Protein AF-T1BXT5-F1 (afdb_monomer)

Nearest PDB structures (foldseek):
  8a5g-assembly1_A  TM=6.704E-01  e=3.933E-02  Deinococcus radiodurans R1 = ATCC 13939 = DSM 20539

Sequence (93 aa):
WHRVPTGELRIPLDLHVYWIAYHLGLTRRRTRTWATVEEVTEALRRIDPVDPVRFDFVLCHTGISGDCPKRRDLSVCGPCAVRPDCRLWRGAR

Secondary structure (DSSP, 8-state):
--SS-GGG------HHHHHHHHHHTS---SS-SHHHHHHHHHHHHTT-SS-STTHHHHHHHHHHHTSS-SS--HHHHSS-TTTTT-HHHH---

Structure (mmCIF, N/CA/C/O backbone):
data_AF-T1BXT5-F1
#
_entry.id   AF-T1BXT5-F1
#
loop_
_atom_site.group_PDB
_atom_site.id
_atom_site.type_symbol
_atom_site.label_atom_id
_atom_site.label_alt_id
_atom_site.label_comp_id
_atom_site.label_asym_id
_atom_site.label_entity_id
_atom_site.label_seq_id
_atom_site.pdbx_PDB_ins_code
_atom_site.Cartn_x
_atom_site.Cartn_y
_atom_site.Cartn_z
_atom_site.occupancy
_atom_site.B_iso_or_equiv
_atom_site.auth_seq_id
_atom_site.auth_comp_id
_atom_site.auth_asym_id
_atom_site.auth_atom_id
_atom_site.pdbx_PDB_model_num
ATOM 1 N N . TRP A 1 1 ? -6.417 -11.786 22.422 1.00 58.00 1 TRP A N 1
ATOM 2 C CA . TRP A 1 1 ? -6.716 -10.570 21.643 1.00 58.00 1 TRP A CA 1
ATOM 3 C C . TRP A 1 1 ? -8.185 -10.585 21.214 1.00 58.00 1 TRP A C 1
ATOM 5 O O . TRP A 1 1 ? -8.475 -11.011 20.112 1.00 58.00 1 TRP A O 1
ATOM 15 N N . HIS A 1 2 ? -9.124 -10.194 22.089 1.00 58.53 2 HIS A N 1
ATOM 16 C CA . HIS A 1 2 ? -10.578 -10.304 21.822 1.00 58.53 2 HIS A CA 1
ATOM 17 C C . HIS A 1 2 ? -11.351 -8.980 21.975 1.00 58.53 2 HIS A C 1
ATOM 19 O O . HIS A 1 2 ? -12.570 -9.005 22.090 1.00 58.53 2 HIS A O 1
ATOM 25 N N . ARG A 1 3 ? -10.674 -7.823 22.045 1.00 77.50 3 ARG A N 1
ATOM 26 C CA . ARG A 1 3 ? -11.332 -6.554 22.423 1.00 77.50 3 ARG A CA 1
ATOM 27 C C . ARG A 1 3 ? -11.458 -5.496 21.331 1.00 77.50 3 ARG A C 1
ATOM 29 O O . ARG A 1 3 ? -12.212 -4.561 21.549 1.00 77.50 3 ARG A O 1
ATOM 36 N N . VAL A 1 4 ? -10.772 -5.621 20.195 1.00 86.25 4 VAL A N 1
ATOM 37 C CA . VAL A 1 4 ? -10.870 -4.634 19.106 1.00 86.25 4 VAL A CA 1
ATOM 38 C C . VAL A 1 4 ? -11.353 -5.341 17.842 1.00 86.25 4 VAL A C 1
ATOM 40 O O . VAL A 1 4 ? -10.687 -6.288 17.416 1.00 86.25 4 VAL A O 1
ATOM 43 N N . PRO A 1 5 ? -12.492 -4.934 17.256 1.00 88.75 5 PRO A N 1
ATOM 44 C CA . PRO A 1 5 ? -12.944 -5.450 15.968 1.00 88.75 5 PRO A CA 1
ATOM 45 C C . PRO A 1 5 ? -11.907 -5.199 14.867 1.00 88.75 5 PRO A C 1
ATOM 47 O O . PRO A 1 5 ? -11.316 -4.124 14.795 1.00 88.75 5 PRO A O 1
ATOM 50 N N . THR A 1 6 ? -11.703 -6.162 13.968 1.00 87.88 6 THR A N 1
ATOM 51 C CA . THR A 1 6 ? -10.759 -6.042 12.837 1.00 87.88 6 THR A CA 1
ATOM 52 C C . THR A 1 6 ? -11.091 -4.862 11.929 1.00 87.88 6 THR A C 1
ATOM 54 O O . THR A 1 6 ? -10.201 -4.124 11.513 1.00 87.88 6 THR A O 1
ATOM 57 N N . GLY A 1 7 ? -12.383 -4.602 11.720 1.00 89.00 7 GLY A N 1
ATOM 58 C CA . GLY A 1 7 ? -12.880 -3.436 10.994 1.00 89.00 7 GLY A CA 1
ATOM 59 C C . GLY A 1 7 ? -12.532 -2.098 11.656 1.00 89.00 7 GLY A C 1
ATOM 60 O O . GLY A 1 7 ? -12.636 -1.055 11.021 1.00 89.00 7 GLY A O 1
ATOM 61 N N . GLU A 1 8 ? -12.087 -2.072 12.912 1.00 91.25 8 GLU A N 1
ATOM 62 C CA . GLU A 1 8 ? -11.604 -0.862 13.587 1.00 91.25 8 GLU A CA 1
ATOM 63 C C . GLU A 1 8 ? -10.081 -0.711 13.517 1.00 91.25 8 GLU A C 1
ATOM 65 O O . GLU A 1 8 ? -9.546 0.348 13.848 1.00 91.25 8 GLU A O 1
ATOM 70 N N . LEU A 1 9 ? -9.363 -1.718 13.027 1.00 94.88 9 LEU A N 1
ATOM 71 C CA . LEU A 1 9 ? -7.922 -1.630 12.865 1.00 94.88 9 LEU A CA 1
ATOM 72 C C . LEU A 1 9 ? -7.557 -0.712 11.689 1.00 94.88 9 LEU A C 1
ATOM 74 O O . LEU A 1 9 ? -8.355 -0.418 10.790 1.00 94.88 9 LEU A O 1
ATOM 78 N N . ARG A 1 10 ? -6.335 -0.186 11.755 1.00 96.75 10 ARG A N 1
ATOM 79 C CA . ARG A 1 10 ? -5.728 0.666 10.732 1.00 96.75 10 ARG A CA 1
ATOM 80 C C . ARG A 1 10 ? -4.560 -0.081 10.110 1.00 96.75 10 ARG A C 1
ATOM 82 O O . ARG A 1 10 ? -3.859 -0.805 10.816 1.00 96.75 10 ARG A O 1
ATOM 89 N N . ILE A 1 11 ? -4.355 0.107 8.809 1.00 96.75 11 ILE A N 1
ATOM 90 C CA . ILE A 1 11 ? -3.281 -0.575 8.086 1.00 96.75 11 ILE A CA 1
ATOM 91 C C . ILE A 1 11 ? -1.910 -0.182 8.675 1.00 96.75 11 ILE A C 1
ATOM 93 O O . ILE A 1 11 ? -1.653 1.012 8.868 1.00 96.75 11 ILE A O 1
ATOM 97 N N . PRO A 1 12 ? -1.005 -1.134 8.958 1.00 95.19 12 PRO A N 1
ATOM 98 C CA . PRO A 1 12 ? 0.369 -0.803 9.307 1.00 95.19 12 PRO A CA 1
ATOM 99 C C . PRO A 1 12 ? 1.080 -0.257 8.061 1.00 95.19 12 PRO A C 1
ATOM 101 O O . PRO A 1 12 ? 1.461 -0.990 7.152 1.00 95.19 12 PRO A O 1
ATOM 104 N N . LEU A 1 13 ? 1.220 1.067 7.986 1.00 96.06 13 LEU A N 1
ATOM 105 C CA . LEU A 1 13 ? 1.803 1.737 6.825 1.00 96.06 13 LEU A CA 1
ATOM 106 C C . LEU A 1 13 ? 3.333 1.813 6.937 1.00 96.06 13 LEU A C 1
ATOM 108 O O . LEU A 1 13 ? 3.890 2.831 7.354 1.00 96.06 13 LEU A O 1
ATOM 112 N N . ASP A 1 14 ? 4.015 0.746 6.531 1.00 93.88 14 ASP A N 1
ATOM 113 C CA . ASP A 1 14 ? 5.465 0.761 6.321 1.00 93.88 14 ASP A CA 1
ATOM 114 C C . ASP A 1 14 ? 5.845 1.282 4.916 1.00 93.88 14 ASP A C 1
ATOM 116 O O . ASP A 1 14 ? 5.002 1.726 4.132 1.00 93.88 14 ASP A O 1
ATOM 120 N N . LEU A 1 15 ? 7.141 1.250 4.577 1.00 93.56 15 LEU A N 1
ATOM 121 C CA . LEU A 1 15 ? 7.615 1.683 3.261 1.00 93.56 15 LEU A CA 1
ATOM 122 C C . LEU A 1 15 ? 7.103 0.803 2.108 1.00 93.56 15 LEU A C 1
ATOM 124 O O . LEU A 1 15 ? 6.814 1.353 1.045 1.00 93.56 15 LEU A O 1
ATOM 128 N N . HIS A 1 16 ? 7.021 -0.516 2.282 1.00 96.00 16 HIS A N 1
ATOM 129 C CA . HIS A 1 16 ? 6.590 -1.461 1.248 1.00 96.00 16 HIS A CA 1
ATOM 130 C C . HIS A 1 16 ? 5.094 -1.302 0.964 1.00 96.00 16 HIS A C 1
ATOM 132 O O . HIS A 1 16 ? 4.710 -1.040 -0.181 1.00 96.00 16 HIS A O 1
ATOM 138 N N . VAL A 1 17 ? 4.276 -1.326 2.019 1.00 96.88 17 VAL A N 1
ATOM 139 C CA . VAL A 1 17 ? 2.831 -1.088 1.960 1.00 96.88 17 VAL A CA 1
ATOM 140 C C . VAL A 1 17 ? 2.550 0.283 1.352 1.00 96.88 17 VAL A C 1
ATOM 142 O O . VAL A 1 17 ? 1.733 0.392 0.441 1.00 96.88 17 VAL A O 1
ATOM 145 N N . TYR A 1 18 ? 3.268 1.329 1.781 1.00 97.25 18 TYR A N 1
ATOM 146 C CA . TYR A 1 18 ? 3.098 2.679 1.243 1.00 97.25 18 TYR A CA 1
ATOM 147 C C . TYR A 1 18 ? 3.326 2.755 -0.271 1.00 97.25 18 TYR A C 1
ATOM 149 O O . TYR A 1 18 ? 2.523 3.366 -0.977 1.00 97.25 18 TYR A O 1
ATOM 157 N N . TRP A 1 19 ? 4.418 2.177 -0.787 1.00 96.00 19 TRP A N 1
A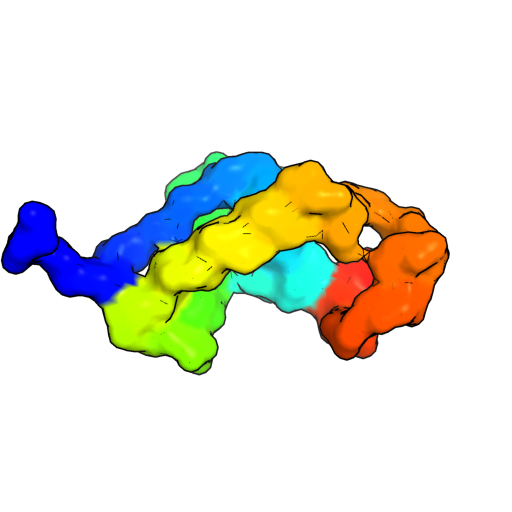TOM 158 C CA . TRP A 1 19 ? 4.727 2.282 -2.216 1.00 96.00 19 TRP A CA 1
ATOM 159 C C . TRP A 1 19 ? 3.670 1.593 -3.068 1.00 96.00 19 TRP A C 1
ATOM 161 O O . TRP A 1 19 ? 3.195 2.189 -4.035 1.00 96.00 19 TRP A O 1
ATOM 171 N N . ILE A 1 20 ? 3.240 0.404 -2.657 1.00 96.56 20 ILE A N 1
ATOM 172 C CA . ILE A 1 20 ? 2.216 -0.341 -3.384 1.00 96.56 20 ILE A CA 1
ATOM 173 C C . ILE A 1 20 ? 0.863 0.361 -3.267 1.00 96.56 20 ILE A C 1
ATOM 175 O O . ILE A 1 20 ? 0.201 0.569 -4.281 1.00 96.56 20 ILE A O 1
ATOM 179 N N . ALA A 1 21 ? 0.484 0.842 -2.080 1.00 96.75 21 ALA A N 1
ATOM 180 C CA . ALA A 1 21 ? -0.727 1.641 -1.898 1.00 96.75 21 ALA A CA 1
ATOM 181 C C . ALA A 1 21 ? -0.725 2.900 -2.785 1.00 96.75 21 ALA A C 1
ATOM 183 O O . ALA A 1 21 ? -1.745 3.247 -3.385 1.00 96.75 21 ALA A O 1
ATOM 184 N N . TYR A 1 22 ? 0.424 3.562 -2.933 1.00 95.94 22 TYR A N 1
ATOM 185 C CA . TYR A 1 22 ? 0.577 4.699 -3.837 1.00 95.94 22 TYR A CA 1
ATOM 186 C C . TYR A 1 22 ? 0.456 4.289 -5.314 1.00 95.94 22 TYR A C 1
ATOM 188 O O . TYR A 1 22 ? -0.201 4.996 -6.082 1.00 95.94 22 TYR A O 1
ATOM 196 N N . HIS A 1 23 ? 1.047 3.162 -5.728 1.00 95.56 23 HIS A N 1
ATOM 197 C CA . HIS A 1 23 ? 0.981 2.657 -7.108 1.00 95.56 23 HIS A CA 1
ATOM 198 C C . HIS A 1 23 ? -0.414 2.181 -7.511 1.00 95.56 23 HIS A C 1
ATOM 200 O O . HIS A 1 23 ? -0.852 2.491 -8.617 1.00 95.56 23 HIS A O 1
ATOM 206 N N . LEU A 1 24 ? -1.113 1.478 -6.618 1.00 94.88 24 LEU A N 1
ATOM 207 C CA . LEU A 1 24 ? -2.508 1.047 -6.789 1.00 94.88 24 LEU A CA 1
ATOM 208 C C . LEU A 1 24 ? -3.497 2.206 -6.630 1.00 94.88 24 LEU A C 1
ATOM 210 O O . LEU A 1 24 ? -4.670 2.111 -6.972 1.00 94.88 24 LEU A O 1
ATOM 214 N N . GLY A 1 25 ? -3.007 3.329 -6.120 1.00 94.94 25 GLY A N 1
ATOM 215 C CA . GLY A 1 25 ? -3.748 4.560 -6.005 1.00 94.94 25 GLY A CA 1
ATOM 216 C C . GLY A 1 25 ? -4.714 4.647 -4.833 1.00 94.94 25 GLY A C 1
ATOM 217 O O . GLY A 1 25 ? -5.567 5.532 -4.850 1.00 94.94 25 GLY A O 1
ATOM 218 N N . LEU A 1 26 ? -4.499 3.820 -3.810 1.00 96.00 26 LEU A N 1
ATOM 219 C CA . LEU A 1 26 ? -5.172 3.870 -2.511 1.00 96.00 26 LEU A CA 1
ATOM 220 C C . LEU A 1 26 ? -4.884 5.175 -1.753 1.00 96.00 26 LEU A C 1
ATOM 222 O O . LEU A 1 26 ? -5.671 5.587 -0.915 1.00 96.00 26 LEU A O 1
ATOM 226 N N . THR A 1 27 ? -3.772 5.848 -2.066 1.00 96.75 27 THR A N 1
ATOM 227 C CA . THR A 1 27 ? -3.492 7.219 -1.615 1.00 96.75 27 THR A CA 1
ATOM 228 C C . THR A 1 27 ? -2.808 8.032 -2.707 1.00 96.75 27 THR A C 1
ATOM 230 O O . THR A 1 27 ? -2.122 7.479 -3.570 1.00 96.75 27 THR A O 1
ATOM 233 N N . ARG A 1 28 ? -2.981 9.358 -2.713 1.00 95.00 28 ARG A N 1
ATOM 234 C CA . ARG A 1 28 ? -2.178 10.301 -3.531 1.00 95.00 28 ARG A CA 1
ATOM 235 C C . ARG A 1 28 ? -1.105 11.037 -2.728 1.00 95.00 28 ARG A C 1
ATOM 237 O O . ARG A 1 28 ? -0.305 11.769 -3.314 1.00 95.00 28 ARG A O 1
ATOM 244 N N . ARG A 1 29 ? -1.071 10.858 -1.407 1.00 95.38 29 ARG A N 1
ATOM 245 C CA . ARG A 1 29 ? -0.136 11.562 -0.528 1.00 95.38 29 ARG A CA 1
ATOM 246 C C . ARG A 1 2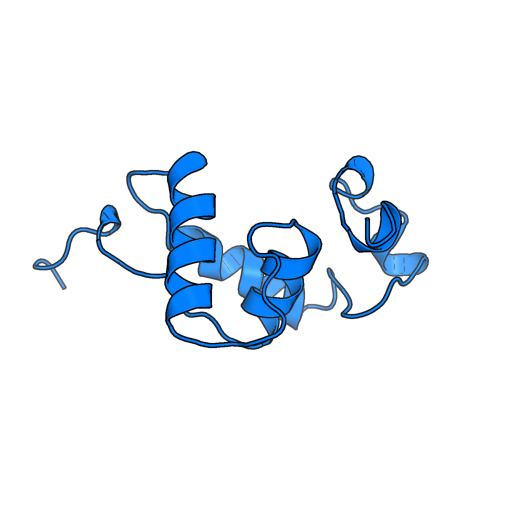9 ? 1.287 11.095 -0.787 1.00 95.38 29 ARG A C 1
ATOM 248 O O . ARG A 1 29 ? 1.548 9.912 -0.970 1.00 95.38 29 ARG A O 1
ATOM 255 N N . ARG A 1 30 ? 2.213 12.055 -0.774 1.00 92.38 30 ARG A N 1
ATOM 256 C CA . ARG A 1 30 ? 3.661 11.806 -0.860 1.00 92.38 30 ARG A CA 1
ATOM 257 C C . ARG A 1 30 ? 4.326 11.672 0.512 1.00 92.38 30 ARG A C 1
ATOM 259 O O . ARG A 1 30 ? 5.530 11.452 0.599 1.00 92.38 30 ARG A O 1
ATOM 266 N N . THR A 1 31 ? 3.547 11.836 1.576 1.00 94.50 31 THR A N 1
ATOM 267 C CA . THR A 1 31 ? 3.986 11.768 2.968 1.00 94.50 31 THR A CA 1
ATOM 268 C C . THR A 1 31 ? 3.414 10.523 3.638 1.00 94.50 31 THR A C 1
ATOM 270 O O . THR A 1 31 ? 2.351 10.029 3.266 1.00 94.50 31 THR A O 1
ATOM 273 N N . ARG A 1 32 ? 4.132 9.996 4.630 1.00 94.69 32 ARG A N 1
ATOM 274 C CA . ARG A 1 32 ? 3.769 8.780 5.377 1.00 94.69 32 ARG A CA 1
ATOM 275 C C . ARG A 1 32 ? 3.290 9.172 6.768 1.00 94.69 32 ARG A C 1
ATOM 277 O O . ARG A 1 32 ? 3.947 8.898 7.763 1.00 94.69 32 ARG A O 1
ATOM 284 N N . THR A 1 33 ? 2.209 9.938 6.810 1.00 96.75 33 THR A N 1
ATOM 285 C CA . THR A 1 33 ? 1.624 10.430 8.060 1.00 96.75 33 THR A CA 1
ATOM 286 C C . THR A 1 33 ? 0.428 9.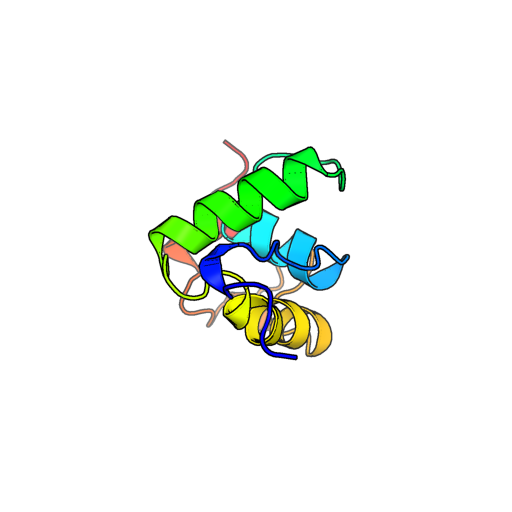576 8.456 1.00 96.75 33 THR A C 1
ATOM 288 O O . THR A 1 33 ? -0.056 8.767 7.664 1.00 96.75 33 THR A O 1
ATOM 291 N N . TRP A 1 34 ? -0.099 9.803 9.661 1.00 97.38 34 TRP A N 1
ATOM 292 C CA . TRP A 1 34 ? -1.351 9.186 10.102 1.00 97.38 34 TRP A CA 1
ATOM 293 C C . TRP A 1 34 ? -2.511 9.430 9.123 1.00 97.38 34 TRP A C 1
ATOM 295 O O . TRP A 1 34 ? -3.275 8.522 8.826 1.00 97.38 34 TRP A O 1
ATOM 305 N N . ALA A 1 35 ? -2.572 10.612 8.504 1.00 97.88 35 ALA A N 1
ATOM 306 C CA . 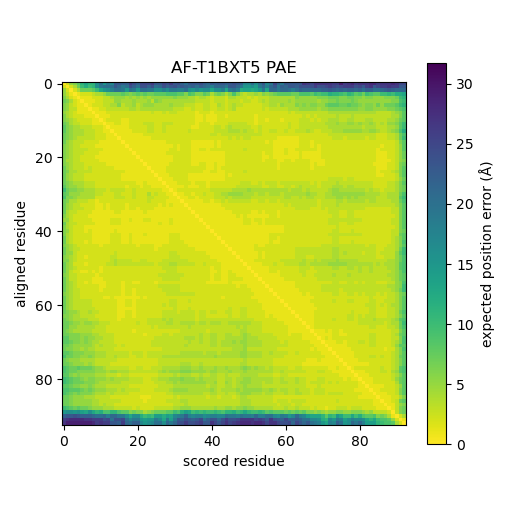ALA A 1 35 ? -3.568 10.899 7.471 1.00 97.88 35 ALA A CA 1
ATOM 307 C C . ALA A 1 35 ? -3.467 9.952 6.255 1.00 97.88 35 ALA A C 1
ATOM 309 O O . ALA A 1 35 ? -4.479 9.623 5.644 1.00 97.88 35 ALA A O 1
ATOM 310 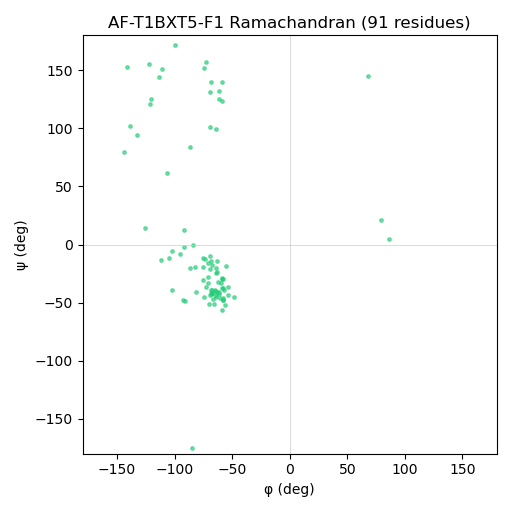N N . THR A 1 36 ? -2.261 9.498 5.900 1.00 98.25 36 THR A N 1
ATOM 311 C CA . THR A 1 36 ? -2.061 8.495 4.841 1.00 98.25 36 THR A CA 1
ATOM 312 C C . THR A 1 36 ? -2.511 7.110 5.299 1.00 98.25 36 THR A C 1
ATOM 314 O O . THR A 1 36 ? -3.092 6.377 4.506 1.00 98.25 36 THR A O 1
ATOM 317 N N . VAL A 1 37 ? -2.295 6.760 6.573 1.00 98.25 37 VAL A N 1
ATOM 318 C CA . VAL A 1 37 ? -2.813 5.515 7.166 1.00 98.25 37 VAL A CA 1
ATOM 319 C C . VAL A 1 37 ? -4.336 5.471 7.056 1.00 98.25 37 VAL A C 1
ATOM 321 O O . VAL A 1 37 ? -4.890 4.472 6.600 1.00 98.25 37 VAL A O 1
ATOM 324 N N . GLU A 1 38 ? -5.010 6.557 7.434 1.00 98.06 38 GLU A N 1
ATOM 325 C CA . GLU A 1 38 ? -6.469 6.654 7.371 1.00 98.06 38 GLU A CA 1
ATOM 326 C C . GLU A 1 38 ? -6.986 6.587 5.932 1.00 98.06 38 GLU A C 1
ATOM 328 O O . GLU A 1 38 ? -7.895 5.808 5.660 1.00 98.06 38 GLU A O 1
ATOM 333 N N . GLU A 1 39 ? -6.368 7.314 4.995 1.00 98.25 39 GLU A N 1
ATOM 334 C CA . GLU A 1 39 ? -6.753 7.294 3.576 1.00 98.25 39 GLU A CA 1
ATOM 335 C C . GLU A 1 39 ? -6.611 5.895 2.959 1.00 98.25 39 GLU A C 1
ATOM 337 O O . GLU A 1 39 ? -7.532 5.415 2.298 1.00 98.25 39 GLU A O 1
ATOM 342 N N . VAL A 1 40 ? -5.487 5.213 3.209 1.00 98.31 40 VAL A N 1
ATOM 343 C CA . VAL A 1 40 ? -5.268 3.853 2.697 1.00 98.31 40 VAL A CA 1
ATOM 344 C 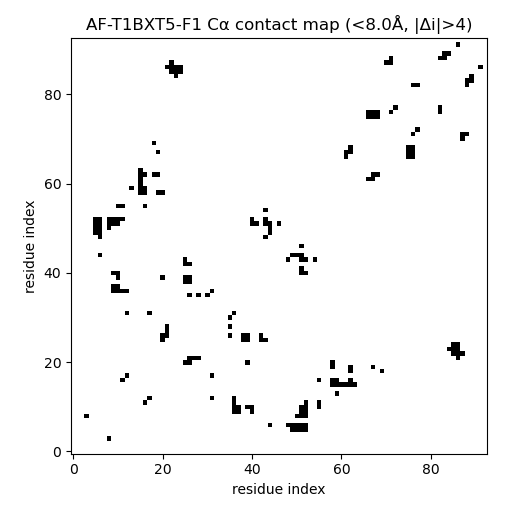C . VAL A 1 40 ? -6.223 2.864 3.363 1.00 98.31 40 VAL A C 1
ATOM 346 O O . VAL A 1 40 ? -6.809 2.037 2.670 1.00 98.31 40 VAL A O 1
ATOM 349 N N . THR A 1 41 ? -6.433 2.959 4.680 1.00 98.25 41 THR A N 1
ATOM 350 C CA . THR A 1 41 ? -7.381 2.084 5.391 1.00 98.25 41 THR A CA 1
ATOM 351 C C . THR A 1 41 ? -8.799 2.271 4.851 1.00 98.25 41 THR A C 1
ATOM 353 O O . THR A 1 41 ? -9.493 1.288 4.619 1.00 98.25 41 THR A O 1
ATOM 356 N N . GLU A 1 42 ? -9.229 3.508 4.604 1.00 98.06 42 GLU A N 1
ATOM 357 C CA . GLU A 1 42 ? -10.543 3.808 4.029 1.00 98.06 42 GLU A CA 1
ATOM 358 C C . GLU A 1 42 ? -10.682 3.272 2.598 1.00 98.06 42 GLU A C 1
ATOM 360 O O . GLU A 1 42 ? -11.711 2.704 2.241 1.00 98.06 42 GLU A O 1
ATOM 365 N N . ALA A 1 43 ? -9.633 3.378 1.779 1.00 97.62 43 ALA A N 1
ATOM 366 C CA . ALA A 1 43 ? -9.629 2.770 0.453 1.00 97.62 43 ALA A CA 1
ATOM 367 C C . ALA A 1 43 ? -9.765 1.236 0.523 1.00 97.62 43 ALA A C 1
ATOM 369 O O . ALA A 1 43 ? -10.516 0.656 -0.260 1.00 97.62 43 ALA A O 1
ATOM 370 N N . LEU A 1 44 ? -9.094 0.586 1.480 1.00 97.62 44 LEU A N 1
ATOM 371 C CA . LEU A 1 44 ? -9.178 -0.863 1.693 1.00 97.62 44 LEU A CA 1
ATOM 372 C C . LEU A 1 44 ? -10.532 -1.300 2.270 1.00 97.62 44 LEU A C 1
ATOM 374 O O . LEU A 1 44 ? -11.037 -2.346 1.870 1.00 97.62 44 LEU A O 1
ATOM 378 N N . ARG A 1 45 ? -11.178 -0.483 3.115 1.00 97.25 45 ARG A N 1
ATOM 379 C CA . ARG A 1 45 ? -12.545 -0.739 3.624 1.00 97.25 45 ARG A CA 1
ATOM 380 C C . ARG A 1 45 ? -13.584 -0.853 2.517 1.00 97.25 45 ARG A C 1
ATOM 382 O O . ARG A 1 45 ? -14.569 -1.563 2.677 1.00 97.25 45 ARG A O 1
ATOM 389 N N . ARG A 1 46 ? -13.371 -0.178 1.385 1.00 96.75 46 ARG A N 1
ATOM 390 C CA . ARG A 1 46 ? -14.251 -0.301 0.209 1.00 96.75 46 ARG A CA 1
ATOM 391 C C . ARG A 1 46 ? -14.153 -1.671 -0.459 1.00 96.75 46 ARG A C 1
ATOM 393 O O . ARG A 1 46 ? -15.057 -2.037 -1.200 1.00 96.75 46 ARG A O 1
ATOM 400 N N . ILE A 1 47 ? -13.055 -2.390 -0.225 1.00 95.44 47 ILE A N 1
ATOM 401 C CA . ILE A 1 47 ? -12.819 -3.744 -0.731 1.00 95.44 47 ILE A CA 1
ATOM 402 C C . ILE A 1 47 ? -13.279 -4.763 0.312 1.00 95.44 47 ILE A C 1
ATOM 404 O O . ILE A 1 47 ? -13.992 -5.704 -0.024 1.00 95.44 47 ILE A O 1
ATOM 408 N N . ASP A 1 48 ? -12.884 -4.565 1.570 1.00 96.50 48 ASP A N 1
ATOM 409 C CA . ASP A 1 48 ? -13.305 -5.395 2.692 1.00 96.50 48 ASP A CA 1
ATOM 410 C C . ASP A 1 48 ? -13.601 -4.533 3.929 1.00 96.50 48 ASP A C 1
ATOM 412 O O . ASP A 1 48 ? -12.673 -4.081 4.609 1.00 96.50 48 ASP A O 1
ATOM 416 N N . PRO A 1 49 ? -14.883 -4.275 4.239 1.00 95.06 49 PRO A N 1
ATOM 417 C CA . PRO A 1 49 ? -15.250 -3.480 5.404 1.00 95.06 49 PRO A CA 1
ATOM 418 C C . PRO A 1 49 ? -15.101 -4.249 6.726 1.00 95.06 49 PRO A C 1
ATOM 420 O O . PRO A 1 49 ? -15.032 -3.618 7.782 1.00 95.06 49 PRO A O 1
ATOM 423 N N . VAL A 1 50 ? -15.066 -5.587 6.689 1.00 96.12 50 VAL A N 1
ATOM 424 C CA . VAL A 1 50 ? -14.984 -6.443 7.885 1.00 96.12 50 VAL A CA 1
ATOM 425 C C . VAL A 1 50 ? -13.545 -6.536 8.374 1.00 96.12 50 VAL A C 1
ATOM 427 O O . VAL A 1 50 ? -13.287 -6.472 9.578 1.00 96.12 50 VAL A O 1
ATOM 430 N N . ASP A 1 51 ? -12.603 -6.661 7.445 1.00 95.56 51 ASP A N 1
ATOM 431 C CA . ASP A 1 51 ? -11.182 -6.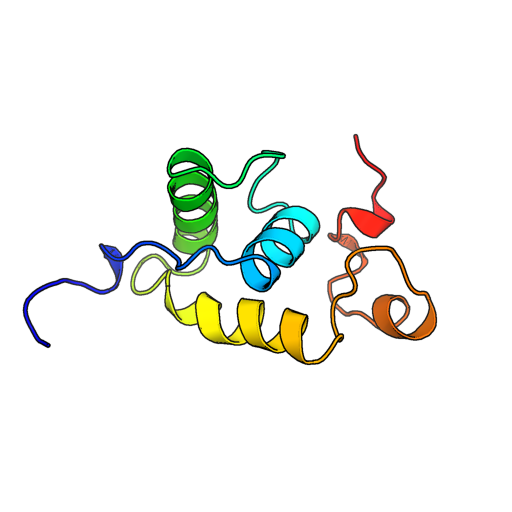733 7.752 1.00 95.56 51 ASP A CA 1
ATOM 432 C C . ASP A 1 51 ? -10.350 -6.009 6.680 1.00 95.56 51 ASP A C 1
ATOM 434 O O . ASP A 1 51 ? -9.772 -6.636 5.791 1.00 95.56 51 ASP A O 1
ATOM 438 N N . PRO A 1 52 ? -10.265 -4.668 6.744 1.00 96.06 52 PRO A N 1
ATOM 439 C CA . PRO A 1 52 ? -9.451 -3.895 5.813 1.00 96.06 52 PRO A CA 1
ATOM 440 C C . PRO A 1 52 ? -7.948 -4.078 6.056 1.00 96.06 52 PRO A C 1
ATOM 442 O O . PRO A 1 52 ? -7.148 -3.698 5.200 1.00 96.06 52 PRO A O 1
ATOM 445 N N . VAL A 1 53 ? -7.536 -4.607 7.214 1.00 96.00 53 VAL A N 1
ATOM 446 C CA . VAL A 1 53 ? -6.115 -4.740 7.547 1.00 96.00 53 VAL A CA 1
ATOM 447 C C . VAL A 1 53 ? -5.505 -6.027 7.025 1.00 96.00 53 VAL A C 1
ATOM 449 O O . VAL A 1 53 ? -4.309 -6.010 6.782 1.00 96.00 53 VAL A O 1
ATOM 452 N N . ARG A 1 54 ? -6.291 -7.069 6.713 1.00 95.62 54 ARG A N 1
ATOM 453 C CA . ARG A 1 54 ? -5.779 -8.324 6.120 1.00 95.62 54 ARG A CA 1
ATOM 454 C C . ARG A 1 54 ? -4.978 -8.162 4.826 1.00 95.62 54 ARG A C 1
ATOM 456 O O . ARG A 1 54 ? -4.309 -9.093 4.382 1.00 95.62 54 ARG A O 1
ATOM 463 N N . PHE A 1 55 ? -5.117 -7.021 4.150 1.00 96.12 55 PHE A N 1
ATOM 464 C CA . PHE A 1 55 ? -4.345 -6.717 2.949 1.00 96.12 55 PHE A CA 1
ATOM 465 C C . PHE A 1 55 ? -2.895 -6.329 3.268 1.00 96.12 55 PHE A C 1
ATOM 467 O O . PHE A 1 55 ? -2.077 -6.285 2.352 1.00 96.12 55 PHE A O 1
ATOM 474 N N . ASP A 1 56 ? -2.553 -6.071 4.533 1.00 95.69 56 ASP A N 1
ATOM 475 C CA . ASP A 1 56 ? -1.189 -5.762 4.962 1.00 95.69 56 ASP A CA 1
ATOM 476 C C . ASP A 1 56 ? -0.198 -6.833 4.513 1.00 95.69 56 ASP A C 1
ATOM 478 O O . ASP A 1 56 ? 0.839 -6.498 3.947 1.00 95.69 56 ASP A O 1
ATOM 482 N N . PHE A 1 57 ? -0.567 -8.105 4.659 1.00 95.25 57 PHE A N 1
ATOM 483 C CA . PHE A 1 57 ? 0.259 -9.242 4.305 1.00 95.25 57 PHE A CA 1
ATOM 484 C C . PHE A 1 57 ? 0.630 -9.199 2.824 1.00 95.25 57 PHE A C 1
ATOM 486 O O . PHE A 1 57 ? 1.809 -9.157 2.480 1.00 95.25 57 PHE A O 1
ATOM 493 N N . VAL A 1 58 ? -0.363 -9.143 1.930 1.00 95.12 58 VAL A N 1
ATOM 494 C CA . VAL A 1 58 ? -0.097 -9.157 0.485 1.00 95.12 58 VAL A CA 1
ATOM 495 C C . VAL A 1 58 ? 0.620 -7.886 0.033 1.00 95.12 58 VAL A C 1
ATOM 497 O O . VAL A 1 58 ? 1.546 -7.970 -0.771 1.00 95.12 58 VAL A O 1
ATOM 500 N N . LEU A 1 59 ? 0.259 -6.718 0.572 1.00 95.94 59 LEU A N 1
ATOM 501 C CA . LEU A 1 59 ? 0.902 -5.454 0.214 1.00 95.94 59 LEU A CA 1
ATOM 502 C C . LEU A 1 59 ? 2.360 -5.424 0.687 1.00 95.94 59 LEU A C 1
ATOM 504 O O . LEU A 1 59 ? 3.248 -5.091 -0.089 1.00 95.94 59 LEU A O 1
ATOM 508 N N . CYS A 1 60 ? 2.634 -5.813 1.928 1.00 96.31 60 CYS A N 1
ATOM 509 C CA . CYS A 1 60 ? 3.989 -5.838 2.463 1.00 96.31 60 CYS A CA 1
ATOM 510 C C . CYS A 1 60 ? 4.846 -6.885 1.733 1.00 96.31 60 CYS A C 1
ATOM 512 O O . CYS A 1 60 ? 5.893 -6.542 1.180 1.00 96.31 60 CYS A O 1
ATOM 514 N N . HIS A 1 61 ? 4.369 -8.132 1.624 1.00 96.25 61 HIS A N 1
ATOM 515 C CA . HIS A 1 61 ? 5.128 -9.214 0.992 1.00 96.25 61 HIS A CA 1
ATOM 516 C C . HIS A 1 61 ? 5.405 -8.969 -0.490 1.00 96.25 61 HIS A C 1
ATOM 518 O O . HIS A 1 61 ? 6.537 -9.171 -0.914 1.00 96.25 61 HIS A O 1
ATOM 524 N N . THR A 1 62 ? 4.443 -8.454 -1.264 1.00 95.75 62 THR A N 1
ATOM 525 C CA . THR A 1 62 ? 4.684 -8.089 -2.676 1.00 95.75 62 THR A CA 1
ATOM 526 C C . THR A 1 62 ? 5.822 -7.067 -2.791 1.00 95.75 62 THR A C 1
ATOM 528 O O . THR A 1 62 ? 6.646 -7.121 -3.706 1.00 95.75 62 THR A O 1
ATOM 531 N N . GLY A 1 63 ? 5.900 -6.132 -1.841 1.00 94.75 63 GLY A N 1
ATOM 532 C CA . GLY A 1 63 ? 6.957 -5.128 -1.803 1.00 94.75 63 GLY A CA 1
ATOM 533 C C . GLY A 1 63 ? 8.302 -5.675 -1.325 1.00 94.75 63 GLY A C 1
ATOM 534 O O . GLY A 1 63 ? 9.332 -5.143 -1.736 1.00 94.75 63 GLY A O 1
ATOM 535 N N . ILE A 1 64 ? 8.310 -6.687 -0.454 1.00 95.56 64 ILE A N 1
ATOM 536 C CA . ILE A 1 64 ? 9.524 -7.359 0.037 1.00 95.56 64 ILE A CA 1
ATOM 537 C C . ILE A 1 64 ? 10.103 -8.274 -1.046 1.00 95.56 64 ILE A C 1
ATOM 539 O O . ILE A 1 64 ? 11.306 -8.229 -1.294 1.00 95.56 64 ILE A O 1
ATOM 543 N N . SER A 1 65 ? 9.255 -9.055 -1.720 1.00 96.06 65 SER A N 1
ATOM 544 C CA . SER A 1 65 ? 9.651 -9.994 -2.778 1.00 96.06 65 SER A CA 1
ATOM 545 C C . SER A 1 65 ? 10.178 -9.300 -4.036 1.00 96.06 65 SER A C 1
ATOM 547 O O . SER A 1 65 ? 10.853 -9.924 -4.846 1.00 96.06 65 SER A O 1
ATOM 549 N N . GLY A 1 66 ? 9.894 -8.004 -4.204 1.00 94.94 66 GLY A N 1
ATOM 550 C CA . GLY A 1 66 ? 10.289 -7.239 -5.388 1.00 94.94 66 GLY A CA 1
ATOM 551 C C . GLY A 1 66 ? 9.299 -7.334 -6.551 1.00 94.94 66 GLY A C 1
ATOM 552 O O . GLY A 1 66 ? 9.534 -6.724 -7.591 1.00 94.94 66 GLY A O 1
ATOM 553 N N . ASP A 1 67 ? 8.161 -8.001 -6.350 1.00 95.25 67 ASP A N 1
ATOM 554 C CA . ASP A 1 67 ? 7.098 -8.188 -7.347 1.00 95.25 67 ASP A CA 1
ATOM 555 C C . ASP A 1 67 ? 6.368 -6.878 -7.700 1.00 95.25 67 ASP A C 1
ATOM 557 O O . ASP A 1 67 ? 5.662 -6.780 -8.706 1.00 95.25 67 ASP A O 1
ATOM 561 N N . CYS A 1 68 ? 6.558 -5.828 -6.893 1.00 95.69 68 CYS A N 1
ATOM 562 C CA . CYS A 1 68 ? 6.152 -4.465 -7.218 1.00 95.69 68 CYS A CA 1
ATOM 563 C C . CYS A 1 68 ? 7.292 -3.467 -6.932 1.00 95.69 68 CYS A C 1
ATOM 565 O O . CYS A 1 68 ? 7.456 -2.999 -5.799 1.00 95.69 68 CYS A O 1
ATOM 567 N N . PRO A 1 69 ? 8.114 -3.123 -7.940 1.00 94.31 69 PRO A N 1
ATOM 568 C CA . PRO A 1 69 ? 9.258 -2.241 -7.755 1.00 94.31 69 PRO A CA 1
ATOM 569 C C . PRO A 1 69 ? 8.838 -0.773 -7.598 1.00 94.31 69 PRO A C 1
ATOM 571 O O . PRO A 1 69 ? 7.850 -0.305 -8.161 1.00 94.31 69 PRO A O 1
ATOM 574 N N . LYS A 1 70 ? 9.649 0.014 -6.874 1.00 92.75 70 LYS A N 1
ATOM 575 C CA . LYS A 1 70 ? 9.395 1.454 -6.623 1.00 92.75 70 LYS A CA 1
ATOM 576 C C . LYS A 1 70 ? 9.295 2.286 -7.908 1.00 92.75 70 LYS A C 1
ATOM 578 O O . LYS A 1 70 ? 8.616 3.314 -7.933 1.00 92.75 70 LYS A O 1
ATOM 583 N N . ARG A 1 71 ? 10.006 1.864 -8.954 1.00 92.62 71 ARG A N 1
ATOM 584 C CA . ARG A 1 71 ? 10.003 2.445 -10.301 1.00 92.62 71 ARG A CA 1
ATOM 585 C C . ARG A 1 71 ? 9.609 1.358 -11.290 1.00 92.62 71 ARG A C 1
ATOM 587 O O . ARG A 1 71 ? 9.823 0.185 -11.016 1.00 92.62 71 ARG A O 1
ATOM 594 N N . ARG A 1 72 ? 9.066 1.761 -12.438 1.00 93.44 72 ARG A N 1
ATOM 595 C CA . ARG A 1 72 ? 8.663 0.824 -13.489 1.00 93.44 72 ARG A CA 1
ATOM 596 C C . ARG A 1 72 ? 9.861 -0.007 -13.953 1.00 93.44 72 ARG A C 1
ATOM 598 O O . ARG A 1 72 ? 10.840 0.560 -14.430 1.00 93.44 72 ARG A O 1
ATOM 605 N N . ASP A 1 73 ? 9.714 -1.322 -13.866 1.00 95.06 73 ASP A N 1
ATOM 606 C CA . ASP A 1 73 ? 10.627 -2.323 -14.415 1.00 95.06 73 ASP A CA 1
ATOM 607 C C . ASP A 1 73 ? 9.836 -3.184 -15.403 1.00 95.06 73 ASP A C 1
ATOM 609 O O . ASP A 1 73 ? 8.780 -3.700 -15.052 1.00 95.06 73 ASP A O 1
ATOM 613 N N . LEU A 1 74 ? 10.284 -3.317 -16.650 1.00 94.12 74 LEU A N 1
ATO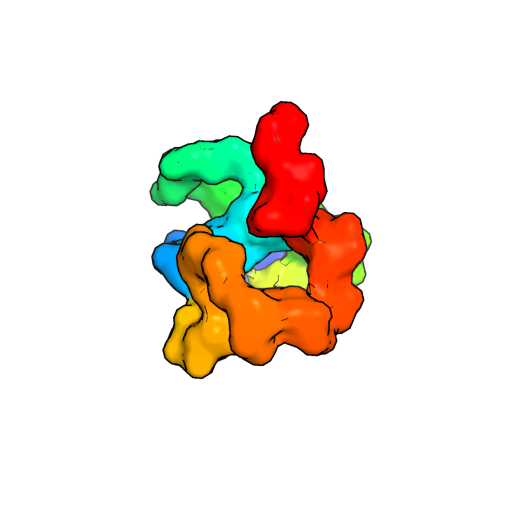M 614 C CA . LEU A 1 74 ? 9.530 -4.067 -17.661 1.00 94.12 74 LEU A CA 1
ATOM 615 C C . LEU A 1 74 ? 9.538 -5.579 -17.414 1.00 94.12 74 LEU A C 1
ATOM 617 O O . LEU A 1 74 ? 8.568 -6.238 -17.783 1.00 94.12 74 LEU A O 1
ATOM 621 N N . SER A 1 75 ? 10.581 -6.110 -16.773 1.00 95.50 75 SER A N 1
ATOM 622 C CA . SER A 1 75 ? 10.686 -7.540 -16.466 1.00 95.50 75 SER A CA 1
ATOM 623 C C . SER A 1 75 ? 9.659 -7.963 -15.414 1.00 95.50 75 SER A C 1
ATOM 625 O O . SER A 1 75 ? 9.010 -8.994 -15.568 1.00 95.50 75 SER A O 1
ATOM 627 N N . VAL A 1 76 ? 9.436 -7.113 -14.407 1.00 95.56 76 VAL A N 1
ATOM 628 C CA . VAL A 1 76 ? 8.478 -7.364 -13.321 1.00 95.56 76 VAL A CA 1
ATOM 629 C C . VAL A 1 76 ? 7.087 -6.814 -13.651 1.00 95.56 76 VAL A C 1
ATOM 631 O O . VAL A 1 76 ? 6.075 -7.498 -13.516 1.00 95.56 76 VAL A O 1
ATOM 634 N N . CYS A 1 77 ? 6.995 -5.563 -14.112 1.00 94.94 77 CYS A N 1
ATOM 635 C CA . CYS A 1 77 ? 5.716 -4.887 -14.338 1.00 94.94 77 CYS A CA 1
ATOM 636 C C . CYS A 1 77 ? 5.058 -5.237 -15.681 1.00 94.94 77 CYS A C 1
ATOM 638 O O . CYS A 1 77 ? 3.864 -4.981 -15.841 1.00 94.94 77 CYS A O 1
ATOM 640 N N . GLY A 1 78 ? 5.808 -5.763 -16.654 1.00 93.75 78 GLY A N 1
ATOM 641 C CA . GLY A 1 78 ? 5.289 -6.183 -17.960 1.00 93.75 78 GLY A CA 1
ATOM 642 C C . GLY A 1 78 ? 4.151 -7.210 -17.867 1.00 93.75 78 GLY A C 1
ATOM 643 O O . GLY A 1 78 ? 3.084 -6.944 -18.437 1.00 93.75 78 GLY A O 1
ATOM 644 N N . PRO A 1 79 ? 4.340 -8.323 -17.126 1.00 94.75 79 PRO A N 1
ATOM 645 C CA . PRO A 1 79 ? 3.317 -9.354 -16.918 1.00 94.75 79 PRO A CA 1
ATOM 646 C C . PRO A 1 79 ? 2.326 -9.052 -15.778 1.00 94.75 79 PRO A C 1
ATOM 648 O O . PRO A 1 79 ? 1.433 -9.853 -15.519 1.00 94.75 79 PRO A O 1
ATOM 651 N N . CYS A 1 80 ? 2.462 -7.925 -15.073 1.00 94.75 80 CYS A N 1
ATOM 652 C CA . CYS A 1 80 ? 1.655 -7.621 -13.891 1.00 94.75 80 CYS A CA 1
ATOM 653 C C . CYS A 1 80 ? 0.148 -7.536 -14.213 1.00 94.75 80 CYS A C 1
ATOM 655 O O . CYS A 1 80 ? -0.274 -6.728 -15.042 1.00 94.75 80 CYS A O 1
ATOM 657 N N . ALA A 1 81 ? -0.678 -8.314 -13.505 1.00 92.44 81 ALA A N 1
ATOM 658 C CA . ALA A 1 81 ? -2.125 -8.390 -13.741 1.00 92.44 81 ALA A CA 1
ATOM 659 C C . ALA A 1 81 ? -2.854 -7.051 -13.520 1.00 92.44 81 ALA A C 1
ATOM 661 O O . ALA A 1 81 ? -3.808 -6.732 -14.223 1.00 92.44 81 ALA A O 1
ATOM 662 N N . VAL A 1 82 ? -2.369 -6.230 -12.584 1.00 92.00 82 VAL A N 1
ATOM 663 C CA . VAL A 1 82 ? -2.945 -4.911 -12.260 1.00 92.00 82 VAL A CA 1
ATOM 664 C C . VAL A 1 82 ? -2.307 -3.767 -13.057 1.00 92.00 82 VAL A C 1
ATOM 666 O O . VAL A 1 82 ? -2.521 -2.590 -12.761 1.00 92.00 82 VAL A O 1
ATOM 669 N N . ARG A 1 83 ? -1.525 -4.085 -14.101 1.00 93.19 83 ARG A N 1
ATOM 670 C CA . ARG A 1 83 ? -0.911 -3.102 -15.007 1.00 93.19 83 ARG A CA 1
ATOM 671 C C . ARG A 1 83 ? -1.895 -2.043 -15.521 1.00 93.19 83 ARG A C 1
ATOM 673 O O . ARG A 1 83 ? -1.503 -0.875 -15.499 1.00 9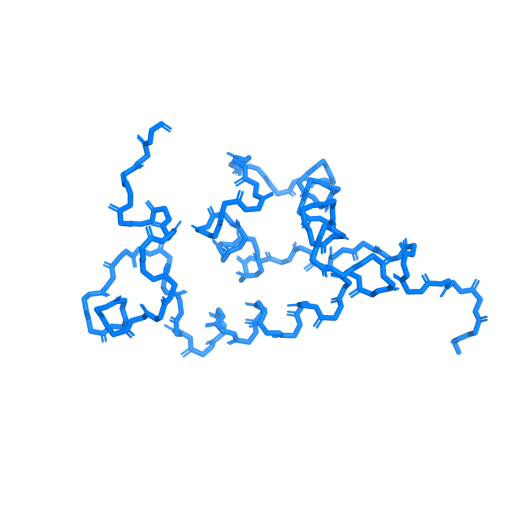3.19 83 ARG A O 1
ATOM 680 N N . PRO A 1 84 ? -3.124 -2.383 -15.971 1.00 91.50 84 PRO A N 1
ATOM 681 C CA . PRO A 1 84 ? -4.049 -1.390 -16.507 1.00 91.50 84 PRO A CA 1
ATOM 682 C C . PRO A 1 84 ? -4.377 -0.280 -15.516 1.00 91.50 84 PRO A C 1
ATOM 684 O O . PRO A 1 84 ? -4.620 0.837 -15.959 1.00 91.50 84 PRO A O 1
ATOM 687 N N . ASP A 1 85 ? -4.355 -0.552 -14.210 1.00 90.75 85 ASP A N 1
ATOM 688 C CA . ASP A 1 85 ? -4.747 0.373 -13.138 1.00 90.75 85 ASP A CA 1
ATOM 689 C C . ASP A 1 85 ? -3.561 0.967 -12.364 1.00 90.75 85 ASP A C 1
ATOM 691 O O . ASP A 1 85 ? -3.710 1.959 -11.651 1.00 90.75 85 ASP A O 1
ATOM 695 N N . CYS A 1 86 ? -2.356 0.428 -12.556 1.00 94.00 86 CYS A N 1
ATOM 696 C CA . CYS A 1 86 ? -1.156 0.879 -11.864 1.00 94.00 86 CYS A CA 1
ATOM 697 C C . CYS A 1 86 ? -0.695 2.278 -12.319 1.00 94.00 86 CYS A C 1
ATOM 699 O O . CYS A 1 86 ? -0.490 2.560 -13.507 1.00 94.00 86 CYS A O 1
ATOM 701 N N . ARG A 1 87 ? -0.424 3.164 -11.354 1.00 92.88 87 ARG A N 1
ATOM 702 C CA . ARG A 1 87 ? 0.049 4.536 -11.610 1.00 92.88 87 ARG A CA 1
ATOM 703 C C . ARG A 1 87 ? 1.413 4.622 -12.290 1.00 92.88 87 ARG A C 1
ATOM 705 O O . ARG A 1 87 ? 1.677 5.614 -12.963 1.00 92.88 87 ARG A O 1
ATOM 712 N N . LEU A 1 88 ? 2.265 3.602 -12.161 1.00 91.88 88 LEU A N 1
ATOM 713 C CA . LEU A 1 88 ? 3.532 3.542 -12.904 1.00 91.88 88 LEU A CA 1
ATOM 714 C C . LEU A 1 88 ? 3.317 3.441 -14.427 1.00 91.88 88 LEU A C 1
ATOM 716 O O . LEU A 1 88 ? 4.220 3.767 -15.198 1.00 91.88 88 LEU A O 1
ATOM 720 N N . TRP A 1 89 ? 2.124 3.017 -14.857 1.00 90.56 89 TRP A N 1
ATOM 721 C CA . TRP A 1 89 ? 1.730 2.925 -16.263 1.00 90.56 89 TRP A CA 1
ATOM 722 C C . TRP A 1 89 ? 0.837 4.072 -16.711 1.00 90.56 89 TRP A C 1
ATOM 724 O O . TRP A 1 89 ? 1.028 4.586 -17.809 1.00 90.56 89 TRP A O 1
ATOM 734 N N . ARG A 1 90 ? -0.097 4.515 -15.861 1.00 83.19 90 ARG A N 1
ATOM 735 C CA . ARG A 1 90 ? -1.052 5.574 -16.226 1.00 83.19 90 ARG A CA 1
ATOM 736 C C . ARG A 1 90 ? -0.432 6.965 -16.397 1.00 83.19 90 ARG A C 1
ATOM 738 O O . ARG A 1 90 ? -1.119 7.854 -16.895 1.00 83.19 90 ARG A O 1
ATOM 745 N N . GLY A 1 91 ? 0.837 7.148 -16.013 1.00 65.31 91 GLY A N 1
ATOM 746 C CA . GLY A 1 91 ? 1.452 8.467 -15.875 1.00 65.31 91 GLY A CA 1
ATOM 747 C C . GLY A 1 91 ? 0.810 9.219 -14.708 1.00 65.31 91 GLY A C 1
ATOM 748 O O . GLY A 1 91 ? -0.373 9.049 -14.417 1.00 65.31 91 GLY A O 1
ATOM 749 N N . ALA A 1 92 ? 1.583 10.017 -13.975 1.00 54.66 92 ALA A N 1
ATOM 750 C CA . ALA A 1 92 ? 1.000 10.887 -12.959 1.00 54.66 92 ALA A CA 1
ATOM 751 C C . ALA A 1 92 ? 0.094 11.912 -13.664 1.00 54.66 92 ALA A C 1
ATOM 753 O O . ALA A 1 92 ? 0.603 12.864 -14.248 1.00 54.66 92 ALA A O 1
ATOM 754 N N . ARG A 1 93 ? -1.221 11.668 -13.676 1.00 44.44 93 ARG A N 1
ATOM 755 C CA . ARG A 1 93 ? -2.212 12.729 -13.880 1.00 44.44 93 ARG A CA 1
ATOM 756 C C . ARG A 1 93 ? -2.238 13.629 -12.654 1.00 44.44 93 ARG A C 1
ATOM 758 O O . ARG A 1 93 ? -2.110 13.077 -11.533 1.00 44.44 93 ARG A O 1
#

Radius of gyration: 13.62 Å; Cα contacts (8 Å, |Δi|>4): 110; chains: 1; bounding box: 26×23×40 Å

pLDDT: mean 92.6, std 9.37, range [44.44, 98.31]

InterPro domains:
  IPR011257 DNA glycosylase [SSF48150] (8-89)
  IPR014127 Conserved hypothetical protein CHP02757 [PF09674] (1-64)

Organism: NCBI:txid410659

Mean predicted aligned error: 3.82 Å

Solvent-accessible surface area (backbone atoms only — not comparable to full-atom values): 5455 Å² total; per-residue (Å²): 142,88,85,73,61,54,52,74,55,66,40,77,71,47,74,38,30,43,51,46,35,42,31,66,55,39,36,88,69,94,57,95,45,71,70,43,32,52,42,35,30,54,48,33,32,77,77,31,61,65,47,33,36,71,53,46,60,60,38,32,47,37,35,71,74,48,68,54,59,98,57,86,43,67,86,54,51,62,79,38,88,62,42,91,67,22,39,78,67,69,50,91,124

Foldseek 3Di:
DPPDFLLRDWAPDDPQLVLVCVFLCLDVDPDDDVVSRVSNLVSQCVVPNRHSHVCNVVSNVCSVVCLDPSADDCVNLVPDPCNVRTCNNVPDD